Protein AF-A0A0F9B5E3-F1 (afdb_monomer)

Organism: NCBI:txid412755

Secondary structure (DSSP, 8-state):
---------------------------------EE--S-HHHHHHH-BTTB-SEETT-------STTSSHHHHHHHHHHHH--SS------SSS---HHHHHHHHHHT-

Radius of gyration: 29.97 Å; Cα contacts (8 Å, |Δi|>4): 67; chains: 1; bounding box: 50×32×102 Å

Solvent-accessible surface area (backbone atoms only — not comparable to full-atom values): 7557 Å² total; per-residue (Å²): 143,82,81,89,82,85,86,84,80,85,77,82,78,77,74,76,77,76,75,74,86,63,84,78,81,89,64,93,73,70,83,76,55,56,39,60,61,85,43,67,71,58,16,58,70,56,34,58,97,90,44,52,8,48,61,56,102,63,89,84,87,83,84,77,67,88,93,72,49,56,67,61,50,52,47,27,45,56,43,31,57,57,87,80,86,82,88,83,82,86,79,88,82,79,78,82,57,70,67,61,49,48,52,44,42,66,69,38,103

InterPro domains:
  IPR027417 P-loop containing nucleoside triphosphate hydrolase [G3DSA:3.40.50.300] (30-109)
  IPR027417 P-loop containing nucleoside triphosphate hydrolase [SSF52540] (29-98)
  IPR049428 RecA-like, N-terminal [PF00154] (32-103)

Sequence (109 aa):
MLTDETRRVGKAEQTEDKEETGATIIGDLFPVKRRETGLWSLDRALGFRGEYGVPLRSLFELYGFEHSGKSTLAWYISARIRDVGTIYIADLEGTIDKDYIKEVVEHAG

Nearest PDB structures (foldseek):
  8iuh-assembly1_M  TM=1.882E-01  e=5.518E+00  Homo sapiens

pLDDT: mean 81.3, std 19.96, range [33.16, 97.38]

Foldseek 3Di:
DDDDDDDDDDDPPPPPPPPPPDPPPPDPPDPFDFDAQVPVVQQVVCDDPPGTHDGPPDDDDDDDDPPPCSVLSVLLSQLQRDDDDDDDDDDPPPPDDPVVSVVSNVPSD

Structure (mmCIF, N/CA/C/O backbone):
data_AF-A0A0F9B5E3-F1
#
_entry.id   AF-A0A0F9B5E3-F1
#
loop_
_atom_site.group_PDB
_atom_site.id
_atom_site.type_symbol
_atom_site.label_atom_id
_atom_site.label_alt_id
_atom_site.label_comp_id
_atom_site.label_asym_id
_atom_site.label_entity_id
_atom_site.label_seq_id
_atom_site.pdbx_PDB_ins_code
_atom_site.Cartn_x
_atom_site.Cartn_y
_atom_site.Cartn_z
_atom_site.occupancy
_atom_site.B_iso_or_equiv
_atom_site.auth_seq_id
_atom_site.auth_comp_id
_atom_site.auth_asym_id
_atom_site.auth_atom_id
_atom_site.pdbx_PDB_model_num
ATOM 1 N N . MET A 1 1 ? -39.339 4.268 82.446 1.00 45.84 1 MET A N 1
ATOM 2 C CA . MET A 1 1 ? -38.385 5.395 82.474 1.00 45.84 1 MET A CA 1
ATOM 3 C C . MET A 1 1 ? -37.387 5.218 81.345 1.00 45.84 1 MET A C 1
ATOM 5 O O . MET A 1 1 ? -36.482 4.410 81.480 1.00 45.84 1 MET A O 1
ATOM 9 N N . LEU A 1 2 ? -37.610 5.924 80.239 1.00 38.53 2 LEU A N 1
ATOM 10 C CA . LEU A 1 2 ? -36.602 6.493 79.340 1.00 38.53 2 LEU A CA 1
ATOM 11 C C . LEU A 1 2 ? -37.359 7.511 78.469 1.00 38.53 2 LEU A C 1
ATOM 13 O O . LEU A 1 2 ? -38.448 7.224 77.977 1.00 38.53 2 LEU A O 1
ATOM 17 N N . THR A 1 3 ? -36.826 8.725 78.478 1.00 39.94 3 THR A N 1
ATOM 18 C CA . THR A 1 3 ? -37.336 10.035 78.039 1.00 39.94 3 THR A CA 1
ATOM 19 C C . THR A 1 3 ? -37.470 10.117 76.513 1.00 39.94 3 THR A C 1
ATOM 21 O O . THR A 1 3 ? -36.713 9.472 75.796 1.00 39.94 3 THR A O 1
ATOM 24 N N . ASP A 1 4 ? -38.542 10.691 75.967 1.00 39.94 4 ASP A N 1
ATOM 25 C CA . ASP A 1 4 ? -38.678 12.110 75.576 1.00 39.94 4 ASP A CA 1
ATOM 26 C C . ASP A 1 4 ? -37.419 12.690 74.904 1.00 39.94 4 ASP A C 1
ATOM 28 O O . ASP A 1 4 ? -36.401 12.861 75.568 1.00 39.94 4 ASP A O 1
ATOM 32 N N . GLU A 1 5 ? -37.472 12.928 73.587 1.00 38.22 5 GLU A N 1
ATOM 33 C CA . GLU A 1 5 ? -37.273 14.267 73.009 1.00 38.22 5 GLU A CA 1
ATOM 34 C C . GLU A 1 5 ? -37.263 14.255 71.466 1.00 38.22 5 GLU A C 1
ATOM 36 O O . GLU A 1 5 ? -36.364 13.786 70.768 1.00 38.22 5 GLU A O 1
ATOM 41 N N . THR A 1 6 ? -38.345 14.829 70.961 1.00 42.94 6 THR A N 1
ATOM 42 C CA . THR A 1 6 ? -38.559 15.574 69.721 1.00 42.94 6 THR A CA 1
ATOM 43 C C . THR A 1 6 ? -37.332 16.230 69.054 1.00 42.94 6 THR A C 1
ATOM 45 O O . THR A 1 6 ? -36.441 16.753 69.711 1.00 42.94 6 THR A O 1
ATOM 48 N N . ARG A 1 7 ? -37.452 16.401 67.724 1.00 39.97 7 ARG A N 1
ATOM 49 C CA . ARG A 1 7 ? -36.720 17.324 66.821 1.00 39.97 7 ARG A CA 1
ATOM 50 C C . ARG A 1 7 ? -35.316 16.911 66.368 1.00 39.97 7 ARG A C 1
ATOM 52 O O . ARG A 1 7 ? -34.324 17.364 66.923 1.00 39.97 7 ARG A O 1
ATOM 59 N N . ARG A 1 8 ? -35.248 16.328 65.165 1.00 38.50 8 ARG A N 1
ATOM 60 C CA . ARG A 1 8 ? -34.335 16.814 64.110 1.00 38.50 8 ARG A CA 1
ATOM 61 C C . ARG A 1 8 ? -35.037 16.823 62.756 1.00 38.50 8 ARG A C 1
ATOM 63 O O . ARG A 1 8 ? -35.066 15.845 62.022 1.00 38.50 8 ARG A O 1
ATOM 70 N N . VAL A 1 9 ? -35.634 17.976 62.474 1.00 40.91 9 VAL A N 1
ATOM 71 C CA . VAL A 1 9 ? -35.926 18.454 61.125 1.00 40.91 9 VAL A CA 1
ATOM 72 C C . VAL A 1 9 ? -34.594 18.666 60.404 1.00 40.91 9 VAL A C 1
ATOM 74 O O . VAL A 1 9 ? -33.690 19.271 60.972 1.00 40.91 9 VAL A O 1
ATOM 77 N N . GLY A 1 10 ? -34.522 18.228 59.147 1.00 38.47 10 GLY A N 1
ATOM 78 C CA . GLY A 1 10 ? -33.642 18.815 58.142 1.00 38.47 10 GLY A CA 1
ATOM 79 C C . GLY A 1 10 ? -32.207 18.297 58.113 1.00 38.47 10 GLY A C 1
ATOM 80 O O . GLY A 1 10 ? -31.343 18.755 58.852 1.00 38.47 10 GLY A O 1
ATOM 81 N N . LYS A 1 11 ? -31.932 17.450 57.126 1.00 33.16 11 LYS A N 1
ATOM 82 C CA . LYS A 1 11 ? -30.972 17.777 56.067 1.00 33.16 11 LYS A CA 1
ATOM 83 C C . LYS A 1 11 ? -31.351 16.933 54.858 1.00 33.16 11 LYS A C 1
ATOM 85 O O . LYS A 1 11 ? -31.040 15.752 54.798 1.00 33.16 11 LYS A O 1
ATOM 90 N N . ALA A 1 12 ? -32.098 17.540 53.937 1.00 35.84 12 ALA A N 1
ATOM 91 C CA . ALA A 1 12 ? -32.054 17.090 52.560 1.00 35.84 12 ALA A CA 1
ATOM 92 C C . ALA A 1 12 ? -30.592 17.259 52.139 1.00 35.84 12 ALA A C 1
ATOM 94 O O . ALA A 1 12 ? -30.097 18.387 52.084 1.00 35.84 12 ALA A O 1
ATOM 95 N N . GLU A 1 13 ? -29.876 16.152 51.963 1.00 41.34 13 GLU A N 1
ATOM 96 C CA . GLU A 1 13 ? -28.676 16.178 51.144 1.00 41.34 13 GLU A CA 1
ATOM 97 C C . GLU A 1 13 ? -29.148 16.601 49.759 1.00 41.34 13 GLU A C 1
ATOM 99 O O . GLU A 1 13 ? -29.802 15.851 49.041 1.00 41.34 13 GLU A O 1
ATOM 104 N N . GLN A 1 14 ? -28.907 17.869 49.439 1.00 43.09 14 GLN A N 1
ATOM 105 C CA . GLN A 1 14 ? -28.864 18.308 48.062 1.00 43.09 14 GLN A CA 1
ATOM 106 C C . GLN A 1 14 ? -27.672 17.579 47.448 1.00 43.09 14 GLN A C 1
ATOM 108 O O . GLN A 1 14 ? -26.534 18.036 47.536 1.00 43.09 14 GLN A O 1
ATOM 113 N N . THR A 1 15 ? -27.922 16.400 46.885 1.00 46.47 15 THR A N 1
ATOM 114 C CA . THR A 1 15 ? -27.119 15.916 45.772 1.00 46.47 15 THR A CA 1
ATOM 115 C C . THR A 1 15 ? -27.289 16.955 44.679 1.00 46.47 15 THR A C 1
ATOM 117 O O . THR A 1 15 ? -28.332 17.035 44.035 1.00 46.47 15 THR A O 1
ATOM 120 N N . GLU A 1 16 ? -26.300 17.836 44.556 1.00 47.03 16 GLU A N 1
ATOM 121 C CA . GLU A 1 16 ? -26.107 18.613 43.344 1.00 47.03 16 GLU A CA 1
ATOM 122 C C . GLU A 1 16 ? -25.872 17.602 42.224 1.00 47.03 16 GLU A C 1
ATOM 124 O O . GLU A 1 16 ? -24.749 17.141 42.004 1.00 47.03 16 GLU A O 1
ATOM 129 N N . ASP A 1 17 ? -26.950 17.229 41.539 1.00 45.81 17 ASP A N 1
ATOM 130 C CA . ASP A 1 17 ? -26.869 16.686 40.197 1.00 45.81 17 ASP A CA 1
ATOM 131 C C . ASP A 1 17 ? -26.226 17.789 39.358 1.00 45.81 17 ASP A C 1
ATOM 133 O O . ASP A 1 17 ? -26.882 18.713 38.872 1.00 45.81 17 ASP A O 1
ATOM 137 N N . LYS A 1 18 ? -24.893 17.752 39.269 1.00 51.84 18 LYS A N 1
ATOM 138 C CA . LYS A 1 18 ? -24.157 18.499 38.261 1.00 51.84 18 LYS A CA 1
ATOM 139 C C . LYS A 1 18 ? -24.586 17.909 36.936 1.00 51.84 18 LYS A C 1
ATOM 141 O O . LYS A 1 18 ? -24.011 16.933 36.463 1.00 51.84 18 LYS A O 1
ATOM 146 N N . GLU A 1 19 ? -25.642 18.485 36.388 1.00 57.44 19 GLU A N 1
ATOM 147 C CA . GLU A 1 19 ? -26.059 18.273 35.021 1.00 57.44 19 GLU A CA 1
ATOM 148 C C . GLU A 1 19 ? -24.884 18.758 34.167 1.00 57.44 19 GLU A C 1
ATOM 150 O O . GLU A 1 19 ? -24.698 19.953 33.929 1.00 57.44 19 GLU A O 1
ATOM 155 N N . GLU A 1 20 ? -23.987 17.831 33.821 1.00 60.44 20 GLU A N 1
ATOM 156 C CA . GLU A 1 20 ? -22.979 18.067 32.806 1.00 60.44 20 GLU A CA 1
ATOM 157 C C . GLU A 1 20 ? -23.759 18.411 31.543 1.00 60.44 20 GLU A C 1
ATOM 159 O O . GLU A 1 20 ? -24.240 17.540 30.820 1.00 60.44 20 GLU A O 1
ATOM 164 N N . THR A 1 21 ? -23.885 19.707 31.267 1.00 59.25 21 THR A N 1
ATOM 165 C CA . THR A 1 21 ? -24.303 20.239 29.972 1.00 59.25 21 THR A CA 1
ATOM 166 C C . THR A 1 21 ? -23.177 19.991 28.966 1.00 59.25 21 THR A C 1
ATOM 168 O O . THR A 1 21 ? -22.614 20.913 28.376 1.00 59.25 21 THR A O 1
ATOM 171 N N . GLY A 1 22 ? -22.774 18.731 28.831 1.00 66.69 22 GLY A N 1
ATOM 172 C CA . GLY A 1 22 ? -21.921 18.242 27.774 1.00 66.69 22 GLY A CA 1
ATOM 173 C C . GLY A 1 22 ? -22.800 18.049 26.554 1.00 66.69 22 GLY A C 1
ATOM 174 O O . GLY A 1 22 ? -23.758 17.277 26.577 1.00 66.69 22 GLY A O 1
ATOM 175 N N . ALA A 1 23 ? -22.499 18.768 25.476 1.00 74.06 23 ALA A N 1
ATOM 176 C CA . ALA A 1 23 ? -23.129 18.497 24.196 1.00 74.06 23 ALA A CA 1
ATOM 177 C C . ALA A 1 23 ? -22.915 17.013 23.855 1.00 74.06 23 ALA A C 1
ATOM 179 O O . ALA A 1 23 ? -21.781 16.563 2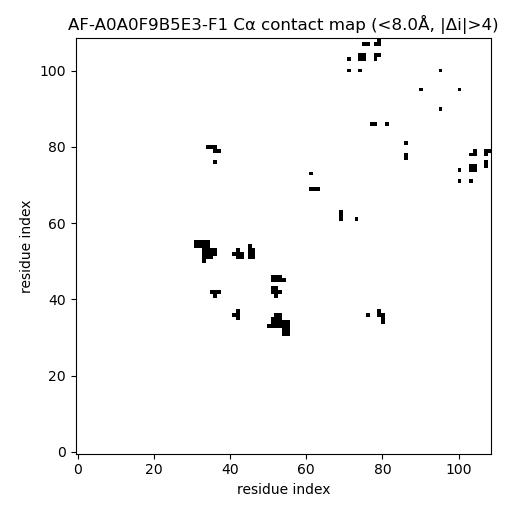3.679 1.00 74.06 23 ALA A O 1
ATOM 180 N N . THR A 1 24 ? -24.001 16.240 23.785 1.00 75.56 24 THR A N 1
ATOM 181 C CA . THR A 1 24 ? -23.927 14.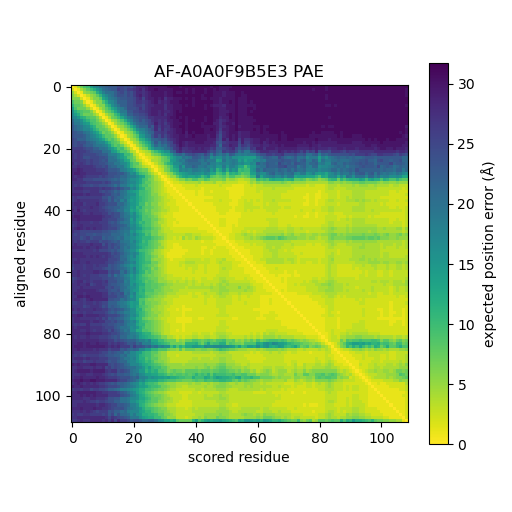850 23.333 1.00 75.56 24 THR A CA 1
ATOM 182 C C . THR A 1 24 ? -23.713 14.879 21.828 1.00 75.56 24 THR A C 1
ATOM 184 O O . THR A 1 24 ? -24.622 15.208 21.066 1.00 75.56 24 THR A O 1
ATOM 187 N N . ILE A 1 25 ? -22.493 14.567 21.392 1.00 72.69 25 ILE A N 1
ATOM 188 C CA . ILE A 1 25 ? -22.193 14.397 19.972 1.00 72.69 25 ILE A CA 1
ATOM 189 C C . ILE A 1 25 ? -22.837 13.083 19.530 1.00 72.69 25 ILE A C 1
ATOM 191 O O . ILE A 1 25 ? -22.261 12.006 19.676 1.00 72.69 25 ILE A O 1
ATOM 195 N N . ILE A 1 26 ? -24.052 13.177 18.994 1.00 74.31 26 ILE A N 1
ATOM 196 C CA . ILE A 1 26 ? -24.708 12.075 18.292 1.00 74.31 26 ILE A CA 1
ATOM 197 C C . ILE A 1 26 ? -24.124 12.055 16.879 1.00 74.31 26 ILE A C 1
ATOM 199 O O . ILE A 1 26 ? -24.625 12.706 15.965 1.00 74.31 26 ILE A O 1
ATOM 203 N N . GLY A 1 27 ? -22.992 11.374 16.731 1.00 68.19 27 GLY A N 1
ATOM 204 C CA . GLY A 1 27 ? -22.367 11.120 15.440 1.00 68.19 27 GLY A CA 1
ATOM 205 C C . GLY A 1 27 ? -22.571 9.669 15.036 1.00 68.19 27 GLY A C 1
ATOM 206 O O . GLY A 1 27 ? -22.356 8.771 15.847 1.00 68.19 27 GLY A O 1
ATOM 207 N N . ASP A 1 28 ? -22.910 9.431 13.770 1.00 64.38 28 ASP A N 1
ATOM 208 C CA . ASP A 1 28 ? -22.890 8.095 13.163 1.00 64.38 28 ASP A CA 1
ATOM 209 C C . ASP A 1 28 ? -21.436 7.703 12.825 1.00 64.38 28 ASP A C 1
ATOM 211 O O . ASP A 1 28 ? -21.040 7.486 11.677 1.00 64.38 28 ASP A O 1
ATOM 215 N N . LEU A 1 29 ? -20.575 7.749 13.847 1.00 68.38 29 LEU A N 1
ATOM 216 C CA . LEU A 1 29 ? -19.163 7.411 13.741 1.00 68.38 29 LEU A CA 1
ATOM 217 C C . LEU A 1 29 ? -19.051 5.893 13.652 1.00 68.38 29 LEU A C 1
ATOM 219 O O . LEU A 1 29 ? -18.896 5.197 14.656 1.00 68.38 29 LEU A O 1
ATOM 223 N N . PHE A 1 30 ? -19.133 5.372 12.431 1.00 68.69 30 PHE A N 1
ATOM 224 C CA . PHE A 1 30 ? -18.851 3.966 12.193 1.00 68.69 30 PHE A CA 1
ATOM 225 C C . PHE A 1 30 ? -17.430 3.633 12.666 1.00 68.69 30 PHE A C 1
ATOM 227 O O . PHE A 1 30 ? -16.496 4.388 12.370 1.00 68.69 30 PHE A O 1
ATOM 234 N N . PRO A 1 31 ? -17.226 2.485 13.334 1.00 81.00 31 PRO A N 1
ATOM 235 C CA . PRO A 1 31 ? -15.886 2.028 13.662 1.00 81.00 31 PRO A CA 1
ATOM 236 C C . PRO A 1 31 ? -15.042 1.937 12.382 1.00 81.00 31 PRO A C 1
ATOM 238 O O . PRO A 1 31 ? -15.454 1.367 11.363 1.00 81.00 31 PRO A O 1
ATOM 241 N N . VAL A 1 32 ? -13.858 2.550 12.419 1.00 88.81 32 VAL A N 1
ATOM 242 C CA . VAL A 1 32 ? -12.928 2.567 11.288 1.00 88.81 32 VAL A CA 1
ATOM 243 C C . VAL A 1 32 ? -12.189 1.238 11.265 1.00 88.81 32 VAL A C 1
ATOM 245 O O . VAL A 1 32 ? -11.233 1.042 12.005 1.00 88.81 32 VAL A O 1
ATOM 248 N N . LYS A 1 33 ? -12.628 0.321 10.399 1.00 92.00 33 LYS A N 1
ATOM 249 C CA . LYS A 1 33 ? -11.922 -0.943 10.167 1.00 92.00 33 LYS A CA 1
ATOM 250 C C . LYS A 1 33 ? -10.538 -0.663 9.586 1.00 92.00 33 LYS A C 1
ATOM 252 O O . LYS A 1 33 ? -10.417 0.118 8.642 1.00 92.00 33 LYS A O 1
ATOM 257 N N . ARG A 1 34 ? -9.519 -1.341 10.109 1.00 93.75 34 ARG A N 1
ATOM 258 C CA . ARG A 1 34 ? -8.133 -1.253 9.637 1.00 93.75 34 ARG A CA 1
ATOM 259 C C . ARG A 1 34 ? -7.653 -2.582 9.063 1.00 93.75 34 ARG A C 1
ATOM 261 O O . ARG A 1 34 ? -8.203 -3.633 9.395 1.00 93.75 34 ARG A O 1
ATOM 268 N N . ARG A 1 35 ? -6.666 -2.531 8.167 1.00 94.69 35 ARG A N 1
ATOM 269 C CA . ARG A 1 35 ? -5.977 -3.714 7.630 1.00 94.69 35 ARG A CA 1
ATOM 270 C C . ARG A 1 35 ? -4.476 -3.506 7.616 1.00 94.69 35 ARG A C 1
ATOM 272 O O . ARG A 1 35 ? -3.997 -2.474 7.161 1.00 94.69 35 ARG A O 1
ATOM 279 N N . GLU A 1 36 ? -3.752 -4.505 8.090 1.00 95.69 36 GLU A N 1
ATOM 280 C CA . GLU A 1 36 ? -2.296 -4.515 8.044 1.00 95.69 36 GLU A CA 1
ATOM 281 C C . GLU A 1 36 ? -1.811 -4.667 6.601 1.00 95.69 36 GLU A C 1
ATOM 283 O O . GLU A 1 36 ? -2.316 -5.481 5.824 1.00 95.69 36 GLU A O 1
ATOM 288 N N . THR A 1 37 ? -0.823 -3.858 6.246 1.00 95.44 37 THR A N 1
ATOM 289 C CA . THR A 1 37 ? -0.127 -3.898 4.962 1.00 95.44 37 THR A CA 1
ATOM 290 C C . THR A 1 37 ? 1.002 -4.929 4.963 1.00 95.44 37 THR A C 1
ATOM 292 O O . THR A 1 37 ? 1.555 -5.222 3.912 1.00 95.44 37 THR A O 1
ATOM 295 N N . GLY A 1 38 ? 1.371 -5.491 6.119 1.00 94.75 38 GLY A N 1
ATOM 296 C CA . GLY A 1 38 ? 2.533 -6.377 6.250 1.00 94.75 38 GLY A CA 1
ATOM 297 C C . GLY A 1 38 ? 3.865 -5.622 6.304 1.00 94.75 38 GLY A C 1
ATOM 298 O O . GLY A 1 38 ? 4.913 -6.229 6.525 1.00 94.75 38 GLY A O 1
ATOM 299 N N . LEU A 1 39 ? 3.835 -4.295 6.163 1.00 95.56 39 LEU A N 1
ATOM 300 C CA . LEU A 1 39 ? 4.978 -3.416 6.352 1.00 95.56 39 LEU A CA 1
ATOM 301 C C . LEU A 1 39 ? 4.918 -2.850 7.771 1.00 95.56 39 LEU A C 1
ATOM 303 O O . LEU A 1 39 ? 4.247 -1.852 8.023 1.00 95.56 39 LEU A O 1
ATOM 307 N N . TRP A 1 40 ? 5.650 -3.469 8.700 1.00 95.94 40 TRP A N 1
ATOM 308 C CA . TRP A 1 40 ? 5.596 -3.134 10.132 1.00 95.94 40 TRP A CA 1
ATOM 309 C C . TRP A 1 40 ? 5.731 -1.633 10.430 1.00 95.94 40 TRP A C 1
ATOM 311 O O . TRP A 1 40 ? 4.996 -1.079 11.248 1.00 95.94 40 TRP A O 1
ATOM 321 N N . SER A 1 41 ? 6.666 -0.955 9.759 1.00 97.38 41 SER A N 1
ATOM 322 C CA . SER A 1 41 ? 6.886 0.481 9.941 1.00 97.38 41 SER A CA 1
ATOM 323 C C . SER A 1 41 ? 5.677 1.314 9.508 1.00 97.38 41 SER A C 1
ATOM 325 O O . SER A 1 41 ? 5.302 2.245 10.219 1.00 97.38 41 SER A O 1
ATOM 327 N N . LEU A 1 42 ? 5.047 0.964 8.385 1.00 96.25 42 LEU A N 1
ATOM 328 C CA . LEU A 1 42 ? 3.871 1.654 7.862 1.00 96.25 42 LEU A CA 1
ATOM 329 C C . LEU A 1 42 ? 2.629 1.367 8.711 1.00 96.25 42 LEU A C 1
ATOM 331 O O . LEU A 1 42 ? 1.907 2.293 9.076 1.00 96.25 42 LEU A O 1
ATOM 335 N N . ASP A 1 43 ? 2.418 0.106 9.085 1.00 97.31 43 ASP A N 1
ATOM 336 C CA . ASP A 1 43 ? 1.269 -0.316 9.888 1.00 97.31 43 ASP A CA 1
ATOM 337 C C . ASP A 1 43 ? 1.275 0.330 11.272 1.00 97.31 43 ASP A C 1
ATOM 339 O O . ASP A 1 43 ? 0.230 0.754 11.775 1.00 97.31 43 ASP A O 1
ATOM 343 N N . ARG A 1 44 ? 2.466 0.482 11.859 1.00 96.94 44 ARG A N 1
ATOM 344 C CA . ARG A 1 44 ? 2.653 1.230 13.100 1.00 96.94 44 ARG A CA 1
ATOM 345 C C . ARG A 1 44 ? 2.446 2.731 12.911 1.00 96.94 44 ARG A C 1
ATOM 347 O O . ARG A 1 44 ? 1.824 3.347 13.770 1.00 96.94 44 ARG A O 1
ATOM 354 N N . ALA A 1 45 ? 2.962 3.315 11.828 1.00 96.69 45 ALA A N 1
ATOM 355 C CA . ALA A 1 45 ? 2.833 4.748 11.559 1.00 96.69 45 ALA A CA 1
ATOM 356 C C . ALA A 1 45 ? 1.374 5.175 11.333 1.00 96.69 45 ALA A C 1
ATOM 358 O O . ALA A 1 45 ? 0.975 6.252 11.766 1.00 96.69 45 ALA A O 1
ATOM 359 N N . LEU A 1 46 ? 0.577 4.322 10.689 1.00 95.69 46 LEU A N 1
ATOM 360 C CA . LEU A 1 46 ? -0.843 4.571 10.440 1.00 95.69 46 LEU A CA 1
ATOM 361 C C . LEU A 1 46 ? -1.747 4.151 11.601 1.00 95.69 46 LEU A C 1
ATOM 363 O O . LEU A 1 46 ? -2.935 4.478 11.584 1.00 95.69 46 LEU A O 1
ATOM 367 N N . GLY A 1 47 ? -1.212 3.433 12.590 1.00 94.12 47 GLY A N 1
ATOM 368 C CA . GLY A 1 47 ? -1.975 2.884 13.701 1.00 94.12 47 GLY A CA 1
ATOM 369 C C . GLY A 1 47 ? -2.624 3.945 14.592 1.00 94.12 47 GLY A C 1
ATOM 370 O O . GLY A 1 47 ? -2.115 5.052 14.769 1.00 94.12 47 GLY A O 1
ATOM 371 N N . PHE A 1 48 ? -3.765 3.600 15.185 1.00 93.12 48 PHE A N 1
ATOM 372 C CA . PHE A 1 48 ? -4.518 4.485 16.074 1.00 93.12 48 PHE A CA 1
ATOM 373 C C . PHE A 1 48 ? -5.184 3.687 17.191 1.00 93.12 48 PHE A C 1
ATOM 375 O O . PHE A 1 48 ? -5.791 2.652 16.939 1.00 93.12 48 PHE A O 1
ATOM 382 N N . ARG A 1 49 ? -5.084 4.182 18.433 1.00 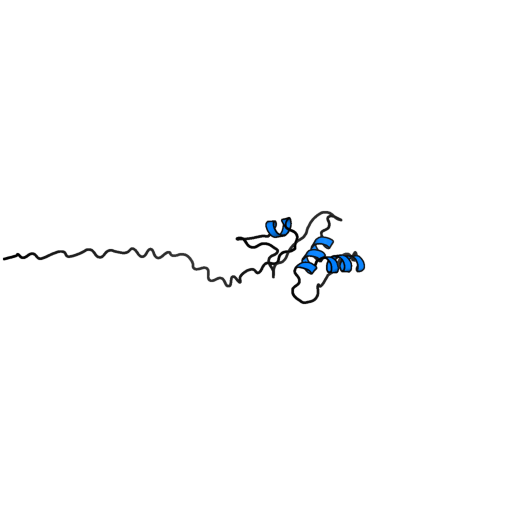90.50 49 ARG A N 1
ATOM 383 C CA . ARG A 1 49 ? -5.708 3.584 19.635 1.00 90.50 49 ARG A CA 1
ATOM 384 C C . ARG A 1 49 ? -5.434 2.080 19.815 1.00 90.50 49 ARG A C 1
ATOM 386 O O . ARG A 1 49 ? -6.283 1.353 20.310 1.00 90.50 49 ARG A O 1
ATOM 393 N N . GLY A 1 50 ? -4.226 1.637 19.462 1.00 89.94 50 GLY A N 1
ATOM 394 C CA . GLY A 1 50 ? -3.794 0.243 19.621 1.00 89.94 50 GLY A CA 1
ATOM 395 C C . GLY A 1 50 ? -4.116 -0.670 18.436 1.00 89.94 50 GLY A C 1
ATOM 396 O O . GLY A 1 50 ? -3.722 -1.829 18.464 1.00 89.94 50 GLY A O 1
ATOM 397 N N . GLU A 1 51 ? -4.767 -0.160 17.389 1.00 94.00 51 GLU A N 1
ATOM 398 C CA . GLU A 1 51 ? -4.997 -0.889 16.140 1.00 94.00 51 GLU A CA 1
ATOM 399 C C . GLU A 1 51 ? -3.997 -0.447 15.067 1.00 94.00 51 GLU A C 1
ATOM 401 O O . GLU A 1 51 ? -3.796 0.753 14.860 1.00 94.00 51 GLU A O 1
ATOM 406 N N . TYR A 1 52 ? -3.387 -1.407 14.370 1.00 96.12 52 TYR A N 1
ATOM 407 C CA . TYR A 1 52 ? -2.399 -1.164 13.318 1.00 96.12 52 TYR A CA 1
ATOM 408 C C . TYR A 1 52 ? -3.001 -1.229 11.913 1.00 96.12 52 TYR A C 1
ATOM 410 O O . TYR A 1 52 ? -4.092 -1.759 11.696 1.00 96.12 52 TYR A O 1
ATOM 418 N N . GLY A 1 53 ? -2.264 -0.680 10.948 1.00 96.06 53 GLY A N 1
ATOM 419 C CA . GLY A 1 53 ? -2.592 -0.783 9.532 1.00 96.06 53 GLY A CA 1
ATOM 420 C C . GLY A 1 53 ? -3.419 0.372 8.977 1.00 96.06 53 GLY A C 1
ATOM 421 O O . GLY A 1 53 ? -3.777 1.332 9.673 1.00 96.06 53 GLY A O 1
ATOM 422 N N . VAL A 1 54 ? -3.715 0.274 7.681 1.00 95.19 54 VAL A N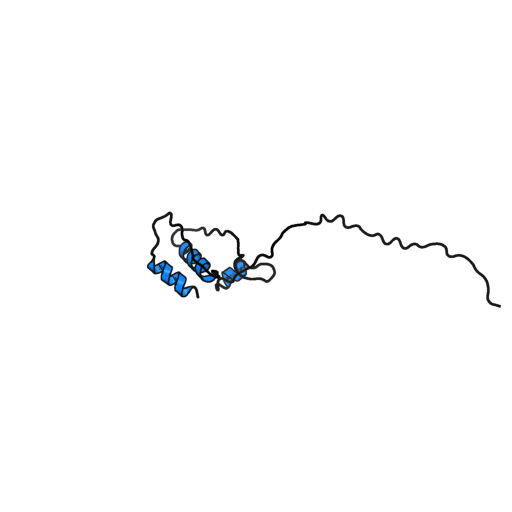 1
ATOM 423 C CA . VAL A 1 54 ? -4.422 1.309 6.923 1.00 95.19 54 VAL A CA 1
ATOM 424 C C . VAL A 1 54 ? -5.905 1.345 7.308 1.00 95.19 54 VAL A C 1
ATOM 426 O O . VAL A 1 54 ? -6.553 0.295 7.329 1.00 95.19 54 VAL A O 1
ATOM 429 N N . PRO A 1 55 ? -6.493 2.520 7.595 1.00 94.31 55 PRO A N 1
ATOM 430 C CA . PRO A 1 55 ? -7.943 2.654 7.692 1.00 94.31 55 PRO A CA 1
ATOM 431 C C . PRO A 1 55 ? -8.621 2.396 6.338 1.00 94.31 55 PRO A C 1
ATOM 433 O O . PRO A 1 55 ? -8.251 2.966 5.313 1.00 94.31 55 PRO A O 1
ATOM 436 N N . LEU A 1 56 ? -9.648 1.547 6.332 1.00 91.56 56 LEU A N 1
ATOM 437 C CA . LEU A 1 56 ? -10.477 1.292 5.155 1.00 91.56 56 LEU A CA 1
ATOM 438 C C . LEU A 1 56 ? -11.485 2.425 4.927 1.00 91.56 56 LEU A C 1
ATOM 440 O O . LEU A 1 56 ? -11.774 3.211 5.830 1.00 91.56 56 LEU A O 1
ATOM 444 N N . ARG A 1 57 ? -12.053 2.482 3.712 1.00 89.38 57 ARG A N 1
ATOM 445 C CA . ARG A 1 57 ? -12.979 3.549 3.268 1.00 89.38 57 ARG A CA 1
ATOM 446 C C . ARG A 1 57 ? -12.379 4.955 3.415 1.00 89.38 57 ARG A C 1
ATOM 448 O O . ARG A 1 57 ? -13.089 5.912 3.698 1.00 89.38 57 ARG A O 1
ATOM 455 N N . SER A 1 58 ? -11.065 5.048 3.240 1.00 89.88 58 SER A N 1
ATOM 456 C CA . SER A 1 58 ? -10.286 6.279 3.346 1.00 89.88 58 SER A CA 1
ATOM 457 C C . SER A 1 58 ? -9.536 6.527 2.040 1.00 89.88 58 SER A C 1
ATOM 459 O O . SER A 1 58 ? -9.204 5.578 1.328 1.00 89.88 58 SER A O 1
ATOM 461 N N . LEU A 1 59 ? -9.275 7.796 1.733 1.00 93.44 59 LEU A N 1
ATOM 462 C CA . LEU A 1 59 ? -8.433 8.205 0.610 1.00 93.44 59 LEU A CA 1
ATOM 463 C C . LEU A 1 59 ? -7.005 8.447 1.110 1.00 93.44 59 LEU A C 1
ATOM 465 O O . LEU A 1 59 ? -6.820 9.057 2.161 1.00 93.44 59 LEU A O 1
ATOM 469 N N . PHE A 1 60 ? -6.013 7.993 0.345 1.00 94.31 60 PHE A N 1
ATOM 470 C CA . PHE A 1 60 ? -4.597 8.209 0.631 1.00 94.31 60 PHE A CA 1
ATOM 471 C C . PHE A 1 60 ? -3.930 8.925 -0.533 1.00 94.31 60 PHE A C 1
ATOM 473 O O . PHE A 1 60 ? -4.194 8.613 -1.693 1.00 94.31 60 PHE A O 1
ATOM 480 N N . GLU A 1 61 ? -3.021 9.835 -0.205 1.00 96.00 61 GLU A N 1
ATOM 481 C CA . GLU A 1 61 ? -2.143 10.493 -1.162 1.00 96.00 61 GLU A CA 1
ATOM 482 C C . GLU A 1 61 ? -0.708 10.010 -0.941 1.00 96.00 61 GLU A C 1
ATOM 484 O O . GLU A 1 61 ? -0.193 10.034 0.179 1.00 96.00 61 GLU A O 1
ATOM 489 N N . LEU A 1 62 ? -0.060 9.569 -2.019 1.00 95.69 62 LEU A N 1
ATOM 490 C CA . LEU A 1 62 ? 1.362 9.245 -2.035 1.00 95.69 62 LEU A CA 1
ATOM 491 C C . LEU A 1 62 ? 2.070 10.246 -2.943 1.00 95.69 62 LEU A C 1
ATOM 493 O O . LEU A 1 62 ? 1.946 10.181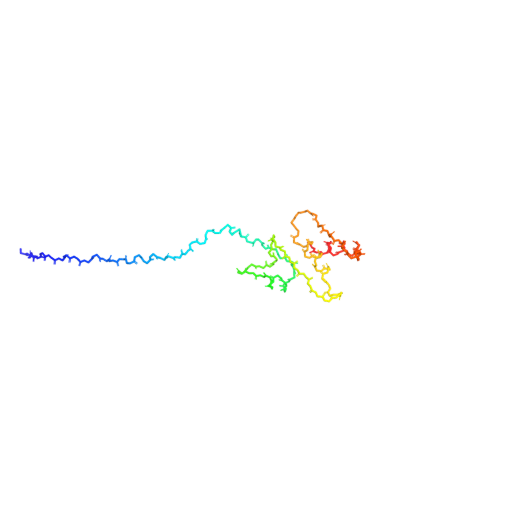 -4.165 1.00 95.69 62 LEU A O 1
ATOM 497 N N . TYR A 1 63 ? 2.837 11.151 -2.344 1.00 97.06 63 TYR A N 1
ATOM 498 C CA . TYR A 1 63 ? 3.578 12.183 -3.061 1.00 97.06 63 TYR A CA 1
ATOM 499 C C . TYR A 1 63 ? 5.087 12.064 -2.826 1.00 97.06 63 TYR A C 1
ATOM 501 O O . TYR A 1 63 ? 5.544 11.579 -1.791 1.00 97.06 63 TYR A O 1
ATOM 509 N N . GLY A 1 64 ? 5.874 12.506 -3.806 1.00 97.06 64 GLY A N 1
ATOM 510 C CA . GLY A 1 64 ? 7.333 12.525 -3.749 1.00 97.06 64 GLY A CA 1
ATOM 511 C C . GLY A 1 64 ? 7.969 12.506 -5.137 1.00 97.06 64 GLY A C 1
ATOM 512 O O . GLY A 1 64 ? 7.279 12.368 -6.148 1.00 97.06 64 GLY A O 1
ATOM 513 N N . PHE A 1 65 ? 9.298 12.603 -5.174 1.00 97.19 65 PHE A N 1
ATOM 514 C CA . PHE A 1 65 ? 10.082 12.619 -6.413 1.00 97.19 65 PHE A CA 1
ATOM 515 C C . PHE A 1 65 ? 9.820 11.415 -7.320 1.00 97.19 65 PHE A C 1
ATOM 517 O O . PHE A 1 65 ? 9.366 10.357 -6.877 1.00 97.19 65 PHE A O 1
ATOM 524 N N . GLU A 1 66 ? 10.103 11.574 -8.608 1.00 94.25 66 GLU A N 1
ATOM 525 C CA . GLU A 1 66 ? 10.058 10.481 -9.574 1.00 94.25 66 GLU A CA 1
ATOM 526 C C . GLU A 1 66 ? 10.957 9.312 -9.133 1.00 94.25 66 GLU A C 1
ATOM 528 O O . GLU A 1 66 ? 11.948 9.503 -8.430 1.00 94.25 66 GLU A O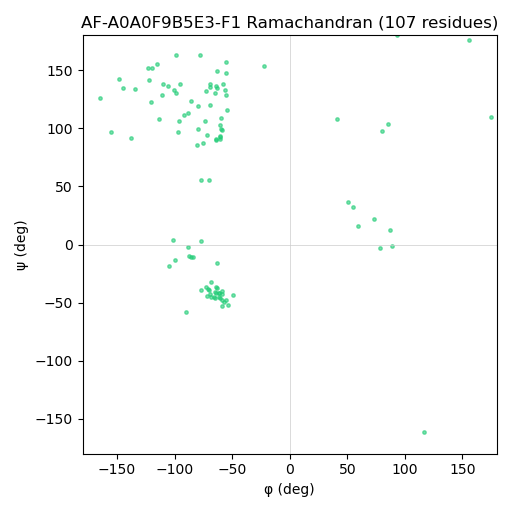 1
ATOM 533 N N . HIS A 1 67 ? 10.555 8.086 -9.473 1.00 93.38 67 HIS A N 1
ATOM 534 C C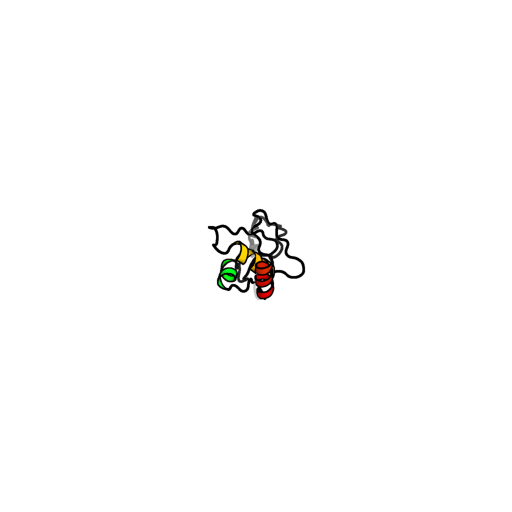A . HIS A 1 67 ? 11.248 6.847 -9.090 1.00 93.38 67 HIS A CA 1
ATOM 535 C C . HIS A 1 67 ? 11.419 6.579 -7.578 1.00 93.38 67 HIS A C 1
ATOM 537 O O . HIS A 1 67 ? 12.145 5.665 -7.200 1.00 93.38 67 HIS A O 1
ATOM 543 N N . SER A 1 68 ? 10.694 7.270 -6.691 1.00 96.38 68 SER A N 1
ATOM 544 C CA . SER A 1 68 ? 10.713 6.977 -5.244 1.00 96.38 68 SER A CA 1
ATOM 545 C C . SER A 1 68 ? 9.890 5.749 -4.810 1.00 96.38 68 SER A C 1
ATOM 547 O O . SER A 1 68 ? 9.774 5.477 -3.619 1.00 96.38 68 SER A O 1
ATOM 549 N N . GLY A 1 69 ? 9.289 5.014 -5.755 1.00 95.00 69 GLY A N 1
ATOM 550 C CA . GLY A 1 69 ? 8.499 3.807 -5.471 1.00 95.00 69 GLY A CA 1
ATOM 551 C C . GLY A 1 69 ? 7.016 4.042 -5.153 1.00 95.00 69 GLY A C 1
ATOM 552 O O . GLY A 1 69 ? 6.343 3.115 -4.714 1.00 95.00 69 GLY A O 1
ATOM 553 N N . LYS A 1 70 ? 6.481 5.249 -5.394 1.00 96.06 70 LYS A N 1
ATOM 554 C CA . LYS A 1 70 ? 5.067 5.606 -5.129 1.00 96.06 70 LYS A CA 1
ATOM 555 C C . LYS A 1 70 ? 4.080 4.633 -5.781 1.00 96.06 70 LYS A C 1
ATOM 557 O O . LYS A 1 70 ? 3.219 4.092 -5.096 1.00 96.06 70 LYS A O 1
ATOM 562 N N . SER A 1 71 ? 4.235 4.389 -7.084 1.00 94.19 71 SER A N 1
ATOM 563 C CA . SER A 1 71 ? 3.348 3.509 -7.851 1.00 94.19 71 SER A CA 1
ATOM 564 C C . SER A 1 71 ? 3.453 2.062 -7.370 1.00 94.19 71 SER A C 1
ATOM 566 O O . SER A 1 71 ? 2.435 1.447 -7.070 1.00 94.19 71 SER A O 1
ATOM 568 N N . THR A 1 72 ? 4.678 1.561 -7.168 1.00 95.25 72 THR A N 1
ATOM 569 C CA . THR A 1 72 ? 4.928 0.229 -6.594 1.00 95.25 72 THR A CA 1
ATOM 570 C C . THR A 1 72 ? 4.246 0.059 -5.239 1.00 95.25 72 THR A C 1
ATOM 572 O O . THR A 1 72 ? 3.552 -0.933 -5.023 1.00 95.25 72 THR A O 1
ATOM 575 N N . LEU A 1 73 ? 4.399 1.032 -4.335 1.00 96.00 73 LEU A N 1
ATOM 576 C CA . LEU A 1 73 ? 3.782 0.989 -3.012 1.00 96.00 73 LEU A CA 1
ATOM 577 C C . LEU A 1 73 ? 2.251 1.028 -3.101 1.00 96.00 73 LEU A C 1
ATOM 579 O O . LEU A 1 73 ? 1.583 0.280 -2.389 1.00 96.00 73 LEU A O 1
ATOM 583 N N . ALA A 1 74 ? 1.693 1.853 -3.993 1.00 95.12 74 ALA A N 1
ATOM 584 C CA . ALA A 1 74 ? 0.253 1.925 -4.220 1.00 95.12 74 ALA A CA 1
ATOM 585 C C . ALA A 1 74 ? -0.313 0.578 -4.696 1.00 95.12 74 ALA A C 1
ATOM 587 O O . ALA A 1 74 ? -1.322 0.110 -4.161 1.00 95.12 74 ALA A O 1
ATOM 588 N N . TRP A 1 75 ? 0.345 -0.070 -5.662 1.00 94.75 75 TRP A N 1
ATOM 589 C CA . TRP A 1 75 ? -0.068 -1.380 -6.171 1.00 94.75 75 TRP A CA 1
ATOM 590 C C . TRP A 1 75 ? 0.058 -2.468 -5.106 1.00 94.75 75 TRP A C 1
ATOM 592 O O . TRP A 1 75 ? -0.891 -3.226 -4.907 1.00 94.75 75 TRP A O 1
ATOM 602 N N . TYR A 1 76 ? 1.174 -2.493 -4.372 1.00 95.94 76 TYR A N 1
ATOM 603 C CA . TYR A 1 76 ? 1.402 -3.434 -3.277 1.00 95.94 76 TYR A CA 1
ATOM 604 C C . TYR A 1 76 ? 0.328 -3.314 -2.191 1.00 95.94 76 TYR A C 1
ATOM 606 O O . TYR A 1 76 ? -0.326 -4.303 -1.867 1.00 95.94 76 TYR A O 1
ATOM 614 N N . ILE A 1 77 ? 0.088 -2.107 -1.662 1.00 95.44 77 ILE A N 1
ATOM 615 C CA .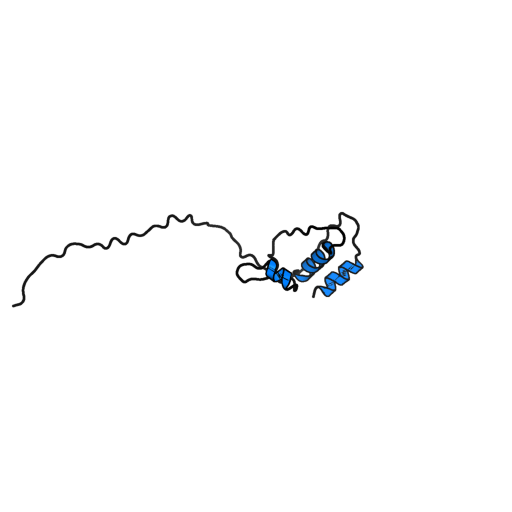 ILE A 1 77 ? -0.918 -1.895 -0.610 1.00 95.44 77 ILE A CA 1
ATOM 616 C C . ILE A 1 77 ? -2.304 -2.283 -1.126 1.00 95.44 77 ILE A C 1
ATOM 618 O O . ILE A 1 77 ? -3.018 -3.009 -0.439 1.00 95.44 77 ILE A O 1
ATOM 622 N N . SER A 1 78 ? -2.667 -1.863 -2.344 1.00 94.12 78 SER A N 1
ATOM 623 C CA . SER A 1 78 ? -3.959 -2.206 -2.956 1.00 94.12 78 SER A CA 1
ATOM 624 C C . SER A 1 78 ? -4.151 -3.717 -3.083 1.00 94.12 78 SER A C 1
ATOM 626 O O . SER A 1 78 ? -5.241 -4.224 -2.821 1.00 94.12 78 SER A O 1
ATOM 628 N N . ALA A 1 79 ? -3.095 -4.445 -3.453 1.00 94.25 79 ALA A N 1
ATOM 629 C CA . ALA A 1 79 ? -3.106 -5.898 -3.546 1.00 94.25 79 ALA A CA 1
ATOM 630 C C . ALA A 1 79 ? -3.155 -6.587 -2.186 1.00 94.25 79 ALA A C 1
ATOM 632 O O . ALA A 1 79 ? -3.876 -7.570 -2.042 1.00 94.25 79 ALA A O 1
ATOM 633 N N . ARG A 1 80 ? -2.449 -6.058 -1.188 1.00 93.94 80 ARG A N 1
ATOM 634 C CA . ARG A 1 80 ? -2.388 -6.627 0.157 1.00 93.94 80 ARG A CA 1
ATOM 635 C C . ARG A 1 80 ? -3.707 -6.514 0.908 1.00 93.94 80 ARG A C 1
ATOM 637 O O . ARG A 1 80 ? -4.141 -7.451 1.568 1.00 93.94 80 ARG A O 1
ATOM 644 N N . ILE A 1 81 ? -4.331 -5.340 0.855 1.00 92.62 81 ILE A N 1
ATOM 645 C CA . ILE A 1 81 ? -5.488 -5.042 1.709 1.00 92.62 81 ILE A CA 1
ATOM 646 C C . ILE A 1 81 ? -6.810 -5.483 1.083 1.00 92.62 81 ILE A C 1
ATOM 648 O O . ILE A 1 81 ? -7.839 -5.447 1.768 1.00 92.62 81 ILE A O 1
ATOM 652 N N . ARG A 1 82 ? -6.805 -5.886 -0.197 1.00 89.38 82 ARG A N 1
ATOM 653 C CA . ARG A 1 82 ? -8.008 -6.355 -0.894 1.00 89.38 82 ARG A CA 1
ATOM 654 C C . ARG A 1 82 ? -8.633 -7.517 -0.125 1.00 89.38 82 ARG A C 1
ATOM 656 O O . ARG A 1 82 ? -7.950 -8.433 0.313 1.00 89.38 82 ARG A O 1
ATOM 663 N N . ASP A 1 83 ? -9.943 -7.450 0.070 1.00 80.00 83 ASP A N 1
ATOM 664 C CA . ASP A 1 83 ? -10.692 -8.521 0.732 1.00 80.00 83 ASP A CA 1
ATOM 665 C C . ASP A 1 83 ? -11.185 -9.535 -0.296 1.00 80.00 83 ASP A C 1
ATOM 667 O O . ASP A 1 83 ? -10.832 -10.706 -0.279 1.00 80.00 83 ASP A O 1
ATOM 671 N N . VAL A 1 84 ? -11.963 -9.027 -1.248 1.00 74.31 84 VAL A N 1
ATOM 672 C CA . VAL A 1 84 ? -12.498 -9.728 -2.408 1.00 74.31 84 VAL A CA 1
ATOM 673 C C . VAL A 1 84 ? -12.590 -8.688 -3.524 1.00 74.31 84 VAL A C 1
ATOM 675 O O . VAL A 1 84 ? -12.941 -7.537 -3.259 1.00 74.31 84 VAL A O 1
ATOM 678 N N . GLY A 1 85 ? -12.300 -9.074 -4.766 1.00 72.31 85 GLY A N 1
ATOM 679 C CA . GLY A 1 85 ? -12.584 -8.242 -5.936 1.00 72.31 85 GLY A CA 1
ATOM 680 C C . GLY A 1 85 ? -11.361 -7.795 -6.730 1.00 72.31 85 GLY A C 1
ATOM 681 O O . GLY A 1 85 ? -10.291 -8.400 -6.681 1.00 72.31 85 GLY A O 1
ATOM 682 N N . THR A 1 86 ? -11.571 -6.749 -7.524 1.00 87.50 86 THR A N 1
ATOM 683 C CA . THR A 1 86 ? -10.665 -6.289 -8.581 1.00 87.50 86 THR A CA 1
ATOM 684 C C . THR A 1 86 ? -10.026 -4.961 -8.196 1.00 87.50 86 THR A C 1
ATOM 686 O O . THR A 1 86 ? -10.701 -4.067 -7.689 1.00 87.50 86 THR A O 1
ATOM 689 N N . ILE A 1 87 ? -8.727 -4.822 -8.459 1.00 90.44 87 ILE A N 1
ATOM 690 C CA . ILE A 1 87 ? -8.015 -3.547 -8.341 1.00 90.44 87 ILE A CA 1
ATOM 691 C C . ILE A 1 87 ? -8.199 -2.806 -9.661 1.00 90.44 87 ILE A C 1
ATOM 693 O O . ILE A 1 87 ? -7.854 -3.332 -10.719 1.00 90.44 87 ILE A O 1
ATOM 697 N N . TYR A 1 88 ? -8.736 -1.593 -9.596 1.00 91.81 88 TYR A N 1
ATOM 698 C CA . TYR A 1 88 ? -8.851 -0.710 -10.750 1.00 91.81 88 TYR A CA 1
ATOM 699 C C . TYR A 1 88 ? -7.708 0.294 -10.724 1.00 91.81 88 TYR A C 1
ATOM 701 O O . TYR A 1 88 ? -7.458 0.924 -9.698 1.00 91.81 88 TYR A O 1
ATOM 709 N N . ILE A 1 89 ? -7.022 0.438 -11.855 1.00 91.50 89 ILE A N 1
ATOM 710 C CA . ILE A 1 89 ? -5.900 1.360 -12.007 1.00 91.50 89 ILE A CA 1
ATOM 711 C C . ILE A 1 89 ? -6.258 2.343 -13.115 1.00 91.50 89 ILE A C 1
ATOM 713 O O . ILE A 1 89 ? -6.561 1.935 -14.236 1.00 91.50 89 ILE A O 1
ATOM 717 N N . ALA A 1 90 ? -6.243 3.631 -12.783 1.00 92.12 90 ALA A N 1
ATOM 718 C CA . ALA A 1 90 ? -6.375 4.711 -13.748 1.00 92.12 90 ALA A CA 1
ATOM 719 C C . ALA A 1 90 ? -4.971 5.202 -14.113 1.00 92.12 90 ALA A C 1
ATOM 721 O O . ALA A 1 90 ? -4.309 5.841 -13.298 1.00 92.12 90 ALA A O 1
ATOM 722 N N . ASP A 1 91 ? -4.514 4.865 -15.317 1.00 91.94 91 ASP A N 1
ATOM 723 C CA . ASP A 1 91 ? -3.228 5.320 -15.838 1.00 91.94 91 ASP A CA 1
ATOM 724 C C . ASP A 1 91 ? -3.411 6.616 -16.625 1.00 91.94 91 ASP A C 1
ATOM 726 O O . ASP A 1 91 ? -4.044 6.625 -17.681 1.00 91.94 91 ASP A O 1
ATOM 730 N N . LEU A 1 92 ? -2.881 7.711 -16.086 1.00 91.75 92 LEU A N 1
ATOM 731 C CA . LEU A 1 92 ? -2.913 9.025 -16.727 1.00 91.75 92 LEU A CA 1
ATOM 732 C C . LEU A 1 92 ? -1.590 9.366 -17.426 1.00 91.75 92 LEU A C 1
ATOM 734 O O . LEU A 1 92 ? -1.551 10.315 -18.206 1.00 91.75 92 LEU A O 1
ATOM 738 N N . GLU A 1 93 ? -0.524 8.611 -17.156 1.00 89.00 93 GLU A N 1
ATOM 739 C CA . GLU A 1 93 ? 0.830 8.886 -17.655 1.00 89.00 93 GLU A CA 1
ATOM 740 C C . GLU A 1 93 ? 1.234 7.929 -18.787 1.00 89.00 93 GLU A C 1
ATOM 742 O O . GLU A 1 93 ? 2.144 8.232 -19.557 1.00 89.00 93 GLU A O 1
ATOM 747 N N . GLY A 1 94 ? 0.547 6.792 -18.926 1.00 87.81 94 GLY A N 1
ATOM 748 C CA . GLY A 1 94 ? 0.836 5.783 -19.9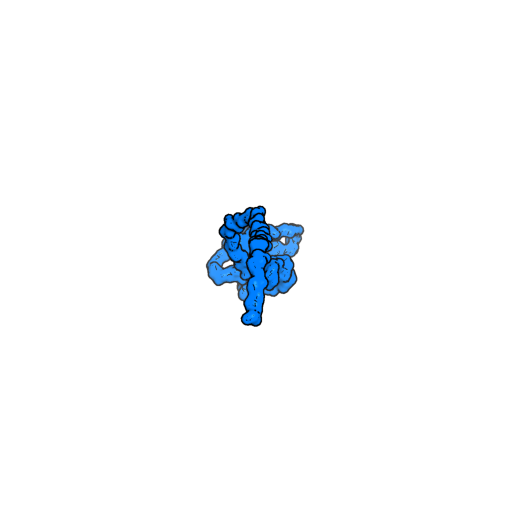45 1.00 87.81 94 GLY A CA 1
ATOM 749 C C . GLY A 1 94 ? 2.111 4.988 -19.659 1.00 87.81 94 GLY A C 1
ATOM 750 O O . GLY A 1 94 ? 2.716 4.449 -20.585 1.00 87.81 94 GLY A O 1
ATOM 751 N N . THR A 1 95 ? 2.549 4.945 -18.399 1.00 85.75 95 THR A N 1
ATOM 752 C CA . THR A 1 95 ? 3.839 4.376 -17.972 1.00 85.75 95 THR A CA 1
ATOM 753 C C . THR A 1 95 ? 3.713 2.977 -17.369 1.00 85.75 95 THR A C 1
ATOM 755 O O . THR A 1 95 ? 4.705 2.413 -16.904 1.00 85.75 95 THR A O 1
ATOM 758 N N . ILE A 1 96 ? 2.512 2.390 -17.367 1.00 90.69 96 ILE A N 1
ATOM 759 C CA . ILE A 1 96 ? 2.283 1.082 -16.752 1.00 90.69 96 ILE A CA 1
ATOM 760 C C . ILE A 1 96 ? 2.967 -0.057 -17.519 1.00 90.69 96 ILE A C 1
ATOM 762 O O . ILE A 1 96 ? 2.605 -0.389 -18.650 1.00 90.69 96 ILE A O 1
ATOM 766 N N . ASP A 1 97 ? 3.859 -0.754 -16.813 1.00 93.88 97 ASP A N 1
ATOM 767 C CA . ASP A 1 97 ? 4.296 -2.106 -17.147 1.00 93.88 97 ASP A CA 1
ATOM 768 C C . ASP A 1 97 ? 3.357 -3.132 -16.495 1.00 93.88 97 ASP A C 1
ATOM 770 O O . ASP A 1 97 ? 3.282 -3.275 -15.271 1.00 93.88 97 ASP A O 1
ATOM 774 N N . LYS A 1 98 ? 2.612 -3.856 -17.332 1.00 92.12 98 LYS A N 1
ATOM 775 C CA . LYS A 1 98 ? 1.617 -4.833 -16.878 1.00 92.12 98 LYS A CA 1
ATOM 776 C C . LYS A 1 98 ? 2.246 -6.048 -16.213 1.00 92.12 98 LYS A C 1
ATOM 778 O O . LYS A 1 98 ? 1.600 -6.631 -15.344 1.00 92.12 98 LYS A O 1
ATOM 783 N N . ASP A 1 99 ? 3.435 -6.457 -16.635 1.00 95.44 99 ASP A N 1
ATOM 784 C CA . ASP A 1 99 ? 4.067 -7.657 -16.094 1.00 95.44 99 ASP A CA 1
ATOM 785 C C . ASP A 1 99 ? 4.653 -7.357 -14.716 1.00 95.44 99 ASP A C 1
ATOM 787 O O . ASP A 1 99 ? 4.402 -8.109 -13.775 1.00 95.44 99 ASP A O 1
ATOM 791 N N . TYR A 1 100 ? 5.246 -6.174 -14.540 1.00 94.62 100 TYR A N 1
ATOM 792 C CA . TYR A 1 100 ? 5.677 -5.719 -13.220 1.00 94.62 100 TYR A CA 1
ATOM 793 C C . TYR A 1 100 ? 4.512 -5.586 -12.224 1.00 94.62 100 TYR A C 1
ATOM 795 O O . TYR A 1 100 ? 4.619 -6.012 -11.073 1.00 94.62 100 TYR A O 1
ATOM 803 N N . ILE A 1 101 ? 3.361 -5.045 -12.647 1.00 93.62 101 ILE A N 1
ATOM 804 C CA . ILE A 1 101 ? 2.184 -4.970 -11.764 1.00 93.62 101 ILE A CA 1
ATOM 805 C C . ILE A 1 101 ? 1.725 -6.367 -11.340 1.00 93.62 101 ILE A C 1
ATOM 807 O O . ILE A 1 101 ? 1.390 -6.552 -10.170 1.00 93.62 101 ILE A O 1
ATOM 811 N N . LYS A 1 102 ? 1.703 -7.347 -12.254 1.00 92.81 102 LYS A N 1
ATOM 812 C CA . LYS A 1 102 ? 1.331 -8.727 -11.901 1.00 92.81 102 LYS A CA 1
ATOM 813 C C . LYS A 1 102 ? 2.264 -9.283 -10.836 1.00 92.81 102 LYS A C 1
ATOM 815 O O . LYS A 1 102 ? 1.759 -9.770 -9.832 1.00 92.81 102 LYS A O 1
ATOM 820 N N . GLU A 1 103 ? 3.577 -9.131 -11.001 1.00 95.56 103 GLU A N 1
ATOM 821 C CA . GLU A 1 103 ? 4.553 -9.584 -10.002 1.00 95.56 103 GLU A CA 1
ATOM 822 C C . GLU A 1 103 ? 4.296 -8.939 -8.634 1.00 95.56 103 GLU A C 1
ATOM 824 O O . GLU A 1 103 ? 4.173 -9.636 -7.626 1.00 95.56 103 GLU A O 1
ATOM 829 N N . VAL A 1 104 ? 4.134 -7.613 -8.583 1.00 94.56 104 VAL A N 1
ATOM 830 C CA . VAL A 1 104 ? 3.849 -6.898 -7.327 1.00 94.56 104 VAL A CA 1
ATOM 831 C C . VAL A 1 104 ? 2.562 -7.410 -6.674 1.00 94.56 104 VAL A C 1
ATOM 833 O O . VAL A 1 104 ? 2.514 -7.598 -5.459 1.00 94.56 104 VAL A O 1
ATOM 836 N N . VAL A 1 105 ? 1.516 -7.640 -7.468 1.00 91.69 105 VAL A N 1
ATOM 837 C CA . VAL A 1 105 ? 0.203 -8.084 -6.985 1.00 91.69 105 VAL A CA 1
ATOM 838 C C . VAL A 1 105 ? 0.213 -9.550 -6.534 1.00 91.69 105 VAL A C 1
ATOM 840 O O . VAL A 1 105 ? -0.482 -9.884 -5.573 1.00 91.69 105 VAL A O 1
ATOM 843 N N . GLU A 1 106 ? 0.962 -10.421 -7.209 1.00 91.69 106 GLU A N 1
ATOM 844 C CA . GLU A 1 106 ? 1.129 -11.837 -6.851 1.00 91.69 106 GLU A CA 1
ATOM 845 C C . GLU A 1 106 ? 1.954 -11.995 -5.571 1.00 91.69 106 GLU A C 1
ATOM 847 O O . GLU A 1 106 ? 1.613 -12.798 -4.703 1.00 91.69 106 GLU A O 1
ATOM 852 N N . HIS A 1 107 ? 2.996 -11.178 -5.409 1.00 91.19 107 HIS A N 1
ATOM 853 C CA . HIS A 1 107 ? 3.888 -11.227 -4.252 1.00 91.19 107 HIS A CA 1
ATOM 854 C C . HIS A 1 107 ? 3.440 -10.365 -3.065 1.00 91.19 107 HIS A C 1
ATOM 856 O O . HIS A 1 107 ? 4.077 -10.405 -2.011 1.00 91.19 107 HIS A O 1
ATOM 862 N N . ALA A 1 108 ? 2.338 -9.619 -3.186 1.00 89.75 108 ALA A N 1
ATOM 863 C CA . ALA A 1 108 ? 1.759 -8.884 -2.062 1.00 89.75 108 ALA A CA 1
ATOM 864 C C . ALA A 1 108 ? 1.279 -9.811 -0.926 1.00 89.75 108 ALA A C 1
ATOM 866 O O . ALA A 1 108 ? 1.142 -9.354 0.205 1.00 89.75 108 ALA A O 1
ATOM 867 N N . GLY A 1 109 ? 1.123 -11.113 -1.195 1.00 71.06 109 GLY A N 1
ATOM 868 C CA . GLY A 1 109 ? 0.824 -12.152 -0.208 1.00 71.06 109 GLY A CA 1
ATOM 869 C C . GLY A 1 109 ? -0.658 -12.424 -0.058 1.00 71.06 109 GLY A C 1
ATOM 870 O O . GLY A 1 109 ? -1.398 -11.466 0.259 1.00 71.06 109 GLY A O 1
#

Mean predicted aligned error: 12.34 Å